Protein AF-A0A7J3A4B4-F1 (afdb_monomer_lite)

Foldseek 3Di:
DEAEEEDEDEQEPVNLVVLLVVQQVVQVVCCVVPVDGDQAYEYEYAHYDPVVVVVQVPDQAHPPRRGYYYYYPPPDDPPPCPRDPDD

Sequence (87 aa):
MILIECKRGSVNPSDFNKGIEQLENSIEKIVEEFNDPPDRAILCYEKLYHTVFWKLRYLKKLKHEVHFEAKRIGSELEIEPDYCRIC

Secondary structure (DSSP, 8-state):
-EEEEEEEEEE-HHHHHHHHHHHHHHHHHHHHHHS---SEEEEEEEEE-HHHHHHHHH--B-GGGPEEEEEETTTS----GGG-B--

Structure (mmCIF, N/CA/C/O backbone):
data_AF-A0A7J3A4B4-F1
#
_entry.id   AF-A0A7J3A4B4-F1
#
loop_
_atom_site.group_PDB
_atom_site.id
_atom_site.type_symbol
_atom_site.label_atom_id
_atom_site.label_alt_id
_atom_site.label_comp_id
_atom_site.label_asym_id
_atom_site.label_entity_id
_atom_site.label_seq_id
_atom_site.pdbx_PDB_ins_code
_atom_site.Cartn_x
_atom_site.Cartn_y
_atom_site.Cartn_z
_atom_site.occupancy
_atom_site.B_iso_or_equiv
_atom_site.auth_seq_id
_atom_site.auth_comp_id
_atom_site.auth_asym_id
_atom_site.auth_atom_id
_atom_site.pdbx_PDB_model_num
ATOM 1 N N . MET A 1 1 ? -14.938 -3.322 3.214 1.00 83.56 1 MET A N 1
ATOM 2 C CA . MET A 1 1 ? -14.521 -2.214 2.317 1.00 83.56 1 MET A CA 1
ATOM 3 C C . MET A 1 1 ? -13.124 -2.468 1.752 1.00 83.56 1 MET A C 1
ATOM 5 O O . MET A 1 1 ? -12.293 -3.028 2.455 1.00 83.56 1 MET A O 1
ATOM 9 N N . ILE A 1 2 ? -12.842 -2.057 0.507 1.00 86.81 2 ILE A N 1
ATOM 10 C CA . ILE A 1 2 ? -11.508 -2.1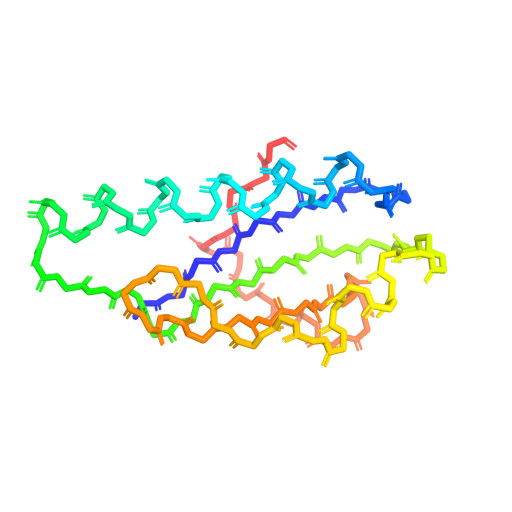81 -0.113 1.00 86.81 2 ILE A CA 1
ATOM 11 C C . ILE A 1 2 ? -11.022 -0.800 -0.555 1.00 86.81 2 ILE A C 1
ATOM 13 O O . ILE A 1 2 ? -11.756 -0.077 -1.223 1.00 86.81 2 ILE A O 1
ATOM 17 N N . LEU A 1 3 ? -9.781 -0.455 -0.208 1.00 89.38 3 LEU A N 1
ATOM 18 C CA . LEU A 1 3 ? -9.091 0.732 -0.708 1.00 89.38 3 LEU A CA 1
ATOM 19 C C . LEU A 1 3 ? -8.161 0.371 -1.858 1.00 89.38 3 LEU A C 1
ATOM 21 O O . LEU A 1 3 ? -7.441 -0.624 -1.787 1.00 89.38 3 LEU A O 1
ATOM 25 N N . ILE A 1 4 ? -8.152 1.196 -2.902 1.00 87.56 4 ILE A N 1
ATOM 26 C CA . ILE A 1 4 ? -7.324 0.983 -4.087 1.00 87.56 4 ILE A CA 1
ATOM 27 C C . ILE A 1 4 ? -6.619 2.290 -4.446 1.00 87.56 4 ILE A C 1
ATOM 29 O O . ILE A 1 4 ? -7.271 3.306 -4.672 1.00 87.56 4 ILE A O 1
ATOM 33 N N . GLU A 1 5 ? -5.293 2.235 -4.538 1.00 88.44 5 GLU A N 1
ATOM 34 C CA . GLU A 1 5 ? -4.437 3.320 -5.019 1.00 88.44 5 GLU A CA 1
ATOM 35 C C . GLU A 1 5 ? -3.708 2.851 -6.282 1.00 88.44 5 GLU A C 1
ATOM 37 O O . GLU A 1 5 ? -2.960 1.872 -6.254 1.00 88.44 5 GLU A O 1
ATOM 42 N N . CYS A 1 6 ? -3.910 3.539 -7.405 1.00 87.44 6 CYS A N 1
ATOM 43 C CA . CYS A 1 6 ? -3.332 3.153 -8.692 1.00 87.44 6 CYS A CA 1
ATOM 44 C C . CYS A 1 6 ? -2.173 4.070 -9.080 1.00 87.44 6 CYS A C 1
ATOM 46 O O . CYS A 1 6 ? -2.358 5.267 -9.278 1.00 87.44 6 CYS A O 1
ATOM 48 N N . LYS A 1 7 ? -0.986 3.496 -9.298 1.00 85.44 7 LYS A N 1
ATOM 49 C CA . LYS A 1 7 ? 0.168 4.198 -9.871 1.00 85.44 7 LYS A CA 1
ATOM 50 C C . LYS A 1 7 ? 0.440 3.707 -11.292 1.00 85.44 7 LYS A C 1
ATOM 52 O O . LYS A 1 7 ? 0.786 2.546 -11.511 1.00 85.44 7 LYS A O 1
ATOM 57 N N . ARG A 1 8 ? 0.290 4.606 -12.270 1.00 81.19 8 ARG A N 1
ATOM 58 C CA . ARG A 1 8 ? 0.629 4.338 -13.678 1.00 81.19 8 ARG A CA 1
ATOM 59 C C . ARG A 1 8 ? 2.139 4.404 -13.906 1.00 81.19 8 ARG A C 1
ATOM 61 O O . ARG A 1 8 ? 2.860 5.070 -13.166 1.00 81.19 8 ARG A O 1
ATOM 68 N N . GLY A 1 9 ? 2.617 3.735 -14.951 1.00 84.25 9 GLY A N 1
ATOM 69 C CA . GLY A 1 9 ? 4.035 3.671 -15.278 1.00 84.25 9 GLY A CA 1
ATOM 70 C C . GLY A 1 9 ? 4.838 2.754 -14.352 1.00 84.25 9 GLY A C 1
ATOM 71 O O . GLY A 1 9 ? 4.343 1.762 -13.809 1.00 84.25 9 GLY A O 1
ATOM 72 N N . SER A 1 10 ? 6.129 3.056 -14.221 1.00 86.94 10 SER A N 1
ATOM 73 C CA . SER A 1 10 ? 7.055 2.257 -13.417 1.00 86.94 10 SER A CA 1
ATOM 74 C C . SER A 1 10 ? 7.163 2.811 -12.002 1.00 86.94 10 SER A C 1
ATOM 76 O O . SER A 1 10 ? 7.784 3.849 -11.796 1.00 86.94 10 SER A O 1
ATOM 78 N N . VAL A 1 11 ? 6.626 2.079 -11.027 1.00 90.94 11 VAL A N 1
ATOM 79 C CA . VAL A 1 11 ? 6.661 2.452 -9.608 1.00 90.94 11 VAL A CA 1
ATOM 80 C C . VAL A 1 11 ? 8.081 2.299 -9.076 1.00 90.94 11 VAL A C 1
ATOM 82 O O . VAL A 1 11 ? 8.602 1.184 -8.937 1.00 90.94 11 VAL A O 1
ATOM 85 N N . ASN A 1 12 ? 8.711 3.433 -8.784 1.00 93.25 12 ASN A N 1
ATOM 86 C CA . ASN A 1 12 ? 10.008 3.492 -8.121 1.00 93.25 12 ASN A CA 1
ATOM 87 C C . ASN A 1 12 ? 9.838 3.508 -6.579 1.00 93.25 12 ASN A C 1
ATOM 89 O O . ASN A 1 12 ? 8.716 3.567 -6.072 1.00 93.25 12 ASN A O 1
ATOM 93 N N . PRO A 1 13 ? 10.928 3.449 -5.787 1.00 92.56 13 PRO A N 1
ATOM 94 C CA . PRO A 1 13 ? 10.829 3.459 -4.325 1.00 92.56 13 PRO A CA 1
ATOM 95 C C . PRO A 1 13 ? 10.134 4.680 -3.712 1.00 92.56 13 PRO A C 1
ATOM 97 O O . PRO A 1 13 ? 9.549 4.540 -2.640 1.00 92.56 13 PRO A O 1
ATOM 100 N N . SER A 1 14 ? 10.213 5.851 -4.350 1.00 92.44 14 SER A N 1
ATOM 101 C CA . SER A 1 14 ? 9.527 7.065 -3.896 1.00 92.44 14 SER A CA 1
ATOM 102 C C . SER A 1 14 ? 8.027 6.977 -4.168 1.00 92.44 14 SER A C 1
ATOM 104 O O . SER A 1 14 ? 7.241 7.218 -3.256 1.00 92.44 14 SER A O 1
ATOM 106 N N . ASP A 1 15 ? 7.635 6.553 -5.373 1.00 91.50 15 ASP A N 1
ATOM 107 C CA . ASP A 1 15 ? 6.225 6.360 -5.738 1.00 91.50 15 ASP A CA 1
ATOM 108 C C . ASP A 1 15 ? 5.559 5.316 -4.845 1.00 91.50 15 ASP A C 1
ATOM 110 O O . ASP A 1 15 ? 4.433 5.509 -4.394 1.00 91.50 15 ASP A O 1
ATOM 114 N N . PHE A 1 16 ? 6.283 4.233 -4.548 1.00 92.62 16 PHE A N 1
ATOM 115 C CA . PHE A 1 16 ? 5.836 3.203 -3.621 1.00 92.62 16 PHE A CA 1
ATOM 116 C C . PHE A 1 16 ? 5.564 3.784 -2.233 1.00 92.62 16 PHE A C 1
ATOM 118 O O . PHE A 1 16 ? 4.461 3.636 -1.722 1.00 92.62 16 PHE A O 1
ATOM 125 N N . ASN A 1 17 ? 6.540 4.484 -1.641 1.00 92.69 17 ASN A N 1
ATOM 126 C CA . ASN A 1 17 ? 6.382 5.064 -0.307 1.00 92.69 17 ASN A CA 1
ATOM 127 C C . ASN A 1 17 ? 5.201 6.051 -0.255 1.00 92.69 17 ASN A C 1
ATOM 129 O O . ASN A 1 17 ? 4.414 5.994 0.683 1.00 92.69 17 ASN A O 1
ATOM 133 N N . LYS A 1 18 ? 5.040 6.896 -1.284 1.00 93.00 18 LYS A N 1
ATOM 134 C CA . LYS A 1 18 ? 3.894 7.811 -1.396 1.00 93.00 18 LYS A CA 1
ATOM 135 C C . LYS A 1 18 ? 2.566 7.062 -1.503 1.00 93.00 18 LYS A C 1
ATOM 137 O O . LYS A 1 18 ? 1.595 7.462 -0.878 1.00 93.00 18 LYS A O 1
ATOM 142 N N . GLY A 1 19 ? 2.518 5.979 -2.280 1.00 92.50 19 GLY A N 1
ATOM 143 C CA . GLY A 1 19 ? 1.323 5.142 -2.400 1.00 92.50 19 GLY A CA 1
ATOM 144 C C . GLY A 1 19 ? 0.929 4.494 -1.071 1.00 92.50 19 GLY A C 1
ATOM 145 O O . GLY A 1 19 ? -0.245 4.501 -0.717 1.00 92.50 19 GLY A O 1
ATOM 146 N N . ILE A 1 20 ? 1.906 3.998 -0.304 1.00 94.38 20 ILE A N 1
ATOM 147 C CA . ILE A 1 20 ? 1.660 3.461 1.042 1.00 94.38 20 ILE A CA 1
ATOM 148 C C . ILE A 1 20 ? 1.134 4.550 1.981 1.00 94.38 20 ILE A C 1
ATOM 150 O O . ILE A 1 20 ? 0.109 4.347 2.620 1.00 94.38 20 ILE A O 1
ATOM 154 N N . GLU A 1 21 ? 1.780 5.715 2.016 1.00 94.69 21 GLU A N 1
ATOM 155 C CA . GLU A 1 21 ? 1.352 6.849 2.844 1.00 94.69 21 GLU A CA 1
ATOM 156 C C . GLU A 1 21 ? -0.084 7.291 2.515 1.00 94.69 21 GLU A C 1
ATOM 158 O O . GLU A 1 21 ? -0.890 7.535 3.409 1.00 94.69 21 GLU A O 1
ATOM 163 N N . GLN A 1 22 ? -0.444 7.347 1.231 1.00 93.50 22 GLN A N 1
ATOM 164 C CA . GLN A 1 22 ? -1.801 7.693 0.798 1.00 93.50 22 GLN A CA 1
ATOM 165 C C . GLN A 1 22 ? -2.846 6.662 1.237 1.00 93.50 22 GLN A C 1
ATOM 167 O O . GLN A 1 22 ? -3.934 7.048 1.679 1.00 93.50 22 GLN A O 1
ATOM 172 N N . LEU A 1 23 ? -2.522 5.369 1.141 1.00 94.31 23 LEU A N 1
ATOM 173 C CA . LEU A 1 23 ? -3.390 4.299 1.630 1.00 94.31 23 LEU A CA 1
ATOM 174 C C . LEU A 1 23 ? -3.562 4.392 3.150 1.00 94.31 23 LEU A C 1
ATOM 176 O O . LEU A 1 23 ? -4.691 4.367 3.627 1.00 94.31 23 LEU A O 1
ATOM 180 N N . GLU A 1 24 ? -2.478 4.575 3.904 1.00 95.25 24 GLU A N 1
ATOM 181 C CA . GLU A 1 24 ? -2.525 4.704 5.365 1.00 95.25 24 GLU A CA 1
ATOM 182 C C . GLU A 1 24 ? -3.323 5.922 5.830 1.00 95.25 24 GLU A C 1
ATOM 184 O O . GLU A 1 24 ? -4.177 5.788 6.703 1.00 95.25 24 GLU A O 1
ATOM 189 N N . ASN A 1 25 ? -3.126 7.081 5.200 1.00 95.38 25 ASN A N 1
ATOM 190 C CA . ASN A 1 25 ? -3.907 8.282 5.499 1.00 95.38 25 ASN A CA 1
ATOM 191 C C . ASN A 1 25 ? -5.402 8.090 5.191 1.00 95.38 25 ASN A C 1
ATOM 193 O O . ASN A 1 25 ? -6.259 8.668 5.855 1.00 95.38 25 ASN A O 1
ATOM 197 N N . SER A 1 26 ? -5.731 7.301 4.164 1.00 93.50 26 SER A N 1
ATOM 198 C CA . SER A 1 26 ? -7.125 6.987 3.826 1.00 93.50 26 SER A CA 1
ATOM 199 C C . SER A 1 26 ? -7.745 6.017 4.832 1.00 93.50 26 SER A C 1
ATOM 201 O O . SER A 1 26 ? -8.903 6.196 5.201 1.00 93.50 26 SER A O 1
ATOM 203 N N . ILE A 1 27 ? -6.974 5.033 5.306 1.00 94.38 27 ILE A N 1
ATOM 204 C CA . ILE A 1 27 ? -7.383 4.131 6.390 1.00 94.38 27 ILE A CA 1
ATOM 205 C C . ILE A 1 27 ? -7.675 4.937 7.658 1.00 94.38 27 ILE A C 1
ATOM 207 O O . ILE A 1 27 ? -8.739 4.756 8.239 1.00 94.38 27 ILE A O 1
ATOM 211 N N . GLU A 1 28 ? -6.773 5.835 8.066 1.00 95.94 28 GLU A N 1
ATOM 212 C CA . GLU A 1 28 ? -6.961 6.650 9.275 1.00 95.94 28 GLU A CA 1
ATOM 213 C C . GLU A 1 28 ? -8.245 7.472 9.204 1.00 95.94 28 GLU A C 1
ATOM 215 O O . GLU A 1 28 ? -9.063 7.385 10.112 1.00 95.94 28 GLU A O 1
ATOM 220 N N . LYS A 1 29 ? -8.490 8.172 8.090 1.00 94.75 29 LYS A N 1
ATOM 221 C CA . LYS A 1 29 ? -9.727 8.948 7.908 1.00 94.75 29 LYS A CA 1
ATOM 222 C C . LYS A 1 29 ? -10.983 8.092 8.009 1.00 94.75 29 LYS A C 1
ATOM 224 O O . LYS A 1 29 ? -11.945 8.478 8.658 1.00 94.75 29 LYS A O 1
ATOM 229 N N . ILE A 1 30 ? -10.971 6.918 7.383 1.00 92.38 30 ILE A N 1
ATOM 230 C CA . ILE A 1 30 ? -12.087 5.975 7.460 1.00 92.38 30 ILE A CA 1
ATOM 231 C C . ILE A 1 30 ? -12.336 5.535 8.907 1.00 92.38 30 ILE A C 1
ATOM 233 O O . ILE A 1 30 ? -13.479 5.495 9.354 1.00 92.38 30 ILE A O 1
ATOM 237 N N . VAL A 1 31 ? -11.277 5.196 9.640 1.00 93.75 31 VAL A N 1
ATOM 238 C CA . VAL A 1 31 ? -11.404 4.745 11.027 1.00 93.75 31 VAL A CA 1
ATOM 239 C C . VAL A 1 31 ? -11.868 5.890 11.926 1.00 93.75 31 VAL A C 1
ATOM 241 O O . VAL A 1 31 ? -12.708 5.670 12.790 1.00 93.75 31 VAL A O 1
ATOM 244 N N . GLU A 1 32 ? -11.389 7.112 11.711 1.00 95.88 32 GLU A N 1
ATOM 245 C CA . GLU A 1 32 ? -11.837 8.296 12.450 1.00 95.88 32 GLU A CA 1
ATOM 246 C C . GLU A 1 32 ? -13.317 8.622 12.196 1.00 95.88 32 GLU A C 1
ATOM 248 O O . GLU A 1 32 ? -14.041 8.950 13.135 1.00 95.88 32 GLU A O 1
ATOM 253 N N . GLU A 1 33 ? -13.781 8.518 10.947 1.00 95.56 33 GLU A N 1
ATOM 254 C CA . GLU A 1 33 ? -15.153 8.875 10.562 1.00 95.56 33 GLU A CA 1
ATOM 255 C C . GLU A 1 33 ? -16.175 7.770 10.871 1.00 95.56 33 GLU A C 1
ATOM 257 O O . GLU A 1 33 ? -17.305 8.067 11.266 1.00 95.56 33 GLU A O 1
ATOM 262 N N . PHE A 1 34 ? -15.798 6.500 10.702 1.00 93.69 34 PHE A N 1
ATOM 263 C CA . PHE A 1 34 ? -16.731 5.366 10.734 1.00 93.69 34 PHE A CA 1
ATOM 264 C C . PHE A 1 34 ? -16.412 4.324 11.811 1.00 93.69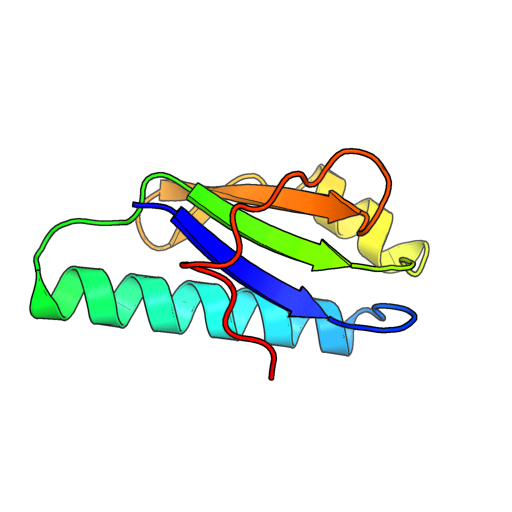 34 PHE A C 1
ATOM 266 O O . PHE A 1 34 ? -17.232 3.440 12.052 1.00 93.69 34 PHE A O 1
ATOM 273 N N . ASN A 1 35 ? -15.249 4.414 12.467 1.00 93.00 35 ASN A N 1
ATOM 274 C CA . ASN A 1 35 ? -14.738 3.411 13.410 1.00 93.00 35 ASN A CA 1
ATOM 275 C C . ASN A 1 35 ? -14.730 1.980 12.828 1.00 93.00 35 ASN A C 1
ATOM 277 O O . ASN A 1 35 ? -14.893 1.002 13.558 1.00 93.00 35 ASN A O 1
ATOM 281 N N . ASP A 1 36 ? -14.545 1.869 11.508 1.00 91.62 36 ASP A N 1
ATOM 282 C CA . ASP A 1 36 ? -14.580 0.614 10.754 1.00 91.62 36 ASP A CA 1
ATOM 283 C C . ASP A 1 36 ? -13.434 0.578 9.723 1.00 91.62 36 ASP A C 1
ATOM 285 O O . ASP A 1 36 ? -13.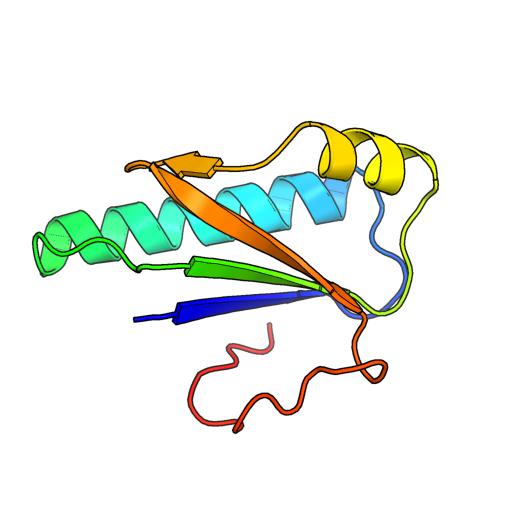528 1.222 8.674 1.00 91.62 36 ASP A O 1
ATOM 289 N N . PRO A 1 37 ? -12.305 -0.099 10.013 1.00 91.38 37 PRO A N 1
ATOM 290 C CA . PRO A 1 37 ? -11.176 -0.161 9.092 1.00 91.38 37 PRO A CA 1
ATOM 291 C C . PRO A 1 37 ? -11.525 -0.966 7.827 1.00 91.38 37 PRO A C 1
ATOM 293 O O . PRO A 1 37 ? -12.253 -1.955 7.892 1.00 91.38 37 PRO A O 1
ATOM 296 N N . PRO A 1 38 ? -10.968 -0.610 6.655 1.00 90.94 38 PRO A N 1
ATOM 297 C CA . PRO A 1 38 ? -11.155 -1.408 5.451 1.00 90.94 38 PRO A CA 1
ATOM 298 C C . PRO A 1 38 ? -10.505 -2.788 5.605 1.00 90.94 38 PRO A C 1
ATOM 300 O O . PRO A 1 38 ? -9.452 -2.929 6.216 1.00 90.94 38 PRO A O 1
ATOM 303 N N . ASP A 1 39 ? -11.075 -3.808 4.968 1.00 90.25 39 ASP A N 1
ATOM 304 C CA . ASP A 1 39 ? -10.531 -5.169 5.016 1.00 90.25 39 ASP A CA 1
ATOM 305 C C . ASP A 1 39 ? -9.170 -5.252 4.313 1.00 90.25 39 ASP A C 1
ATOM 307 O O . ASP A 1 39 ? -8.272 -5.998 4.713 1.00 90.25 39 ASP A O 1
ATOM 311 N N . ARG A 1 40 ? -9.040 -4.504 3.210 1.00 91.94 40 ARG A N 1
ATOM 312 C CA . ARG A 1 40 ? -7.899 -4.563 2.296 1.00 91.94 40 ARG A CA 1
ATOM 313 C C . ARG A 1 40 ? -7.532 -3.195 1.742 1.00 91.94 40 ARG A C 1
ATOM 315 O O . ARG A 1 40 ? -8.402 -2.377 1.445 1.00 91.94 40 ARG A O 1
ATOM 322 N N . ALA A 1 41 ? -6.239 -3.011 1.513 1.00 94.19 41 ALA A N 1
ATOM 323 C CA . ALA A 1 41 ? -5.648 -1.889 0.806 1.00 94.19 41 ALA A CA 1
ATOM 324 C C . ALA A 1 41 ? -4.757 -2.414 -0.327 1.00 94.19 41 ALA A C 1
ATOM 326 O O . ALA A 1 41 ? -3.857 -3.225 -0.101 1.00 94.19 41 ALA A O 1
ATOM 327 N N . ILE A 1 42 ? -5.017 -1.960 -1.550 1.00 91.94 42 ILE A N 1
ATOM 328 C CA . ILE A 1 42 ? -4.371 -2.453 -2.764 1.00 91.94 42 ILE A CA 1
ATOM 329 C C . ILE A 1 42 ? -3.586 -1.321 -3.421 1.00 91.94 42 ILE A C 1
ATOM 331 O O . ILE A 1 42 ? -4.156 -0.293 -3.780 1.00 91.94 42 ILE A O 1
ATOM 335 N N . LEU A 1 43 ? -2.288 -1.537 -3.642 1.00 91.38 43 LEU A N 1
ATOM 336 C CA . LEU A 1 43 ? -1.485 -0.710 -4.542 1.00 91.38 43 LEU A CA 1
ATOM 337 C C . LEU A 1 43 ? -1.448 -1.350 -5.934 1.00 91.38 43 LEU A C 1
ATOM 339 O O . LEU A 1 43 ? -0.802 -2.380 -6.147 1.00 91.38 43 LEU A O 1
ATOM 343 N N . CYS A 1 44 ? -2.107 -0.727 -6.901 1.00 89.81 44 CYS A N 1
ATOM 344 C CA . CYS A 1 44 ? -2.094 -1.167 -8.289 1.00 89.81 44 CYS A CA 1
ATOM 345 C C . CYS A 1 44 ? -0.938 -0.514 -9.057 1.00 89.81 44 CYS A C 1
ATOM 347 O O . CYS A 1 44 ? -0.708 0.690 -8.935 1.00 89.81 44 CYS A O 1
ATOM 349 N N . TYR A 1 45 ? -0.224 -1.286 -9.877 1.00 88.62 45 TYR A N 1
ATOM 350 C CA . TYR A 1 45 ? 0.950 -0.815 -10.622 1.00 88.62 45 TYR A CA 1
ATOM 351 C C . TYR A 1 45 ? 1.040 -1.412 -12.030 1.00 88.62 45 TYR A C 1
ATOM 353 O O . TYR A 1 45 ? 0.609 -2.535 -12.255 1.00 88.62 45 TYR A O 1
ATOM 361 N N . GLU A 1 46 ? 1.669 -0.736 -12.993 1.00 87.25 46 GLU A N 1
ATOM 362 C CA . GLU A 1 46 ? 1.939 -1.344 -14.314 1.00 87.25 46 GLU A CA 1
ATOM 363 C C . GLU A 1 46 ? 3.278 -2.096 -14.336 1.00 87.25 46 GLU A C 1
ATOM 365 O O . GLU A 1 46 ? 3.373 -3.230 -14.827 1.00 87.25 46 GLU A O 1
ATOM 370 N N . LYS A 1 47 ? 4.324 -1.465 -13.784 1.00 88.12 47 LYS A N 1
ATOM 371 C CA . LYS A 1 47 ? 5.685 -2.006 -13.655 1.00 88.12 47 LYS A CA 1
ATOM 372 C C . LYS A 1 47 ? 6.273 -1.649 -12.289 1.00 88.12 47 LYS A C 1
ATOM 374 O O . LYS A 1 47 ? 5.970 -0.595 -11.740 1.00 88.12 47 LYS A O 1
ATOM 379 N N . LEU A 1 48 ? 7.159 -2.499 -11.771 1.00 89.88 48 LEU A N 1
ATOM 380 C CA . LEU A 1 48 ? 7.893 -2.255 -10.526 1.00 89.88 48 LEU A CA 1
ATOM 381 C C . LEU A 1 48 ? 9.388 -2.167 -10.785 1.00 89.88 48 LEU A C 1
ATOM 383 O O . LEU A 1 48 ? 9.947 -2.963 -11.542 1.00 89.88 48 LEU A O 1
ATOM 387 N N . TYR A 1 49 ? 10.052 -1.268 -10.067 1.00 90.75 49 TYR A N 1
ATOM 388 C CA . TYR A 1 49 ? 11.496 -1.356 -9.900 1.00 90.75 49 TYR A CA 1
ATOM 389 C C . TYR A 1 49 ? 11.846 -2.570 -9.032 1.00 90.75 49 T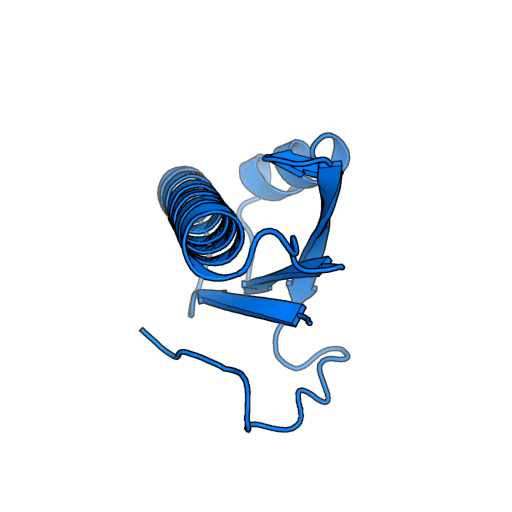YR A C 1
ATOM 391 O O . TYR A 1 49 ? 11.144 -2.889 -8.071 1.00 90.75 49 TYR A O 1
ATOM 399 N N . HIS A 1 50 ? 12.974 -3.221 -9.323 1.00 88.06 50 HIS A N 1
ATOM 400 C CA . HIS A 1 50 ? 13.435 -4.398 -8.576 1.00 88.06 50 HIS A CA 1
ATOM 401 C C . HIS A 1 50 ? 13.542 -4.129 -7.065 1.00 88.06 50 HIS A C 1
ATOM 403 O O . HIS A 1 50 ? 13.179 -4.965 -6.246 1.00 88.06 50 HIS A O 1
ATOM 409 N N . THR A 1 51 ? 13.963 -2.926 -6.675 1.00 89.25 51 THR A N 1
ATOM 410 C CA . THR A 1 51 ? 14.022 -2.494 -5.271 1.00 89.25 51 THR A CA 1
ATOM 411 C C . THR A 1 51 ? 12.650 -2.435 -4.594 1.00 89.25 51 THR A C 1
ATOM 413 O O . THR A 1 51 ? 12.548 -2.724 -3.405 1.00 89.25 51 THR A O 1
ATOM 416 N N . VAL A 1 52 ? 11.587 -2.105 -5.333 1.00 90.31 52 VAL A N 1
ATOM 417 C CA . VAL A 1 52 ? 10.206 -2.103 -4.822 1.00 90.31 52 VAL A CA 1
ATOM 418 C C . VAL A 1 52 ? 9.688 -3.526 -4.660 1.00 90.31 52 VAL A C 1
ATOM 420 O O . VAL A 1 52 ? 9.063 -3.828 -3.649 1.00 90.31 52 VAL A O 1
ATOM 423 N N . PHE A 1 53 ? 10.016 -4.425 -5.591 1.00 87.81 53 PHE A N 1
ATOM 424 C CA . PHE A 1 53 ? 9.656 -5.842 -5.480 1.00 87.81 53 PHE A CA 1
ATOM 425 C C . PHE A 1 53 ? 10.136 -6.461 -4.157 1.00 87.81 53 PHE A C 1
ATOM 427 O O . PHE A 1 53 ? 9.382 -7.166 -3.488 1.00 87.81 53 PHE A O 1
ATOM 434 N N . TRP A 1 54 ? 11.359 -6.134 -3.721 1.00 85.75 54 TRP A N 1
ATOM 435 C CA . TRP A 1 54 ? 11.856 -6.579 -2.417 1.00 85.75 54 TRP A CA 1
ATOM 436 C C . TRP A 1 54 ? 11.054 -6.006 -1.253 1.00 85.75 54 TRP A C 1
ATOM 438 O O . TRP A 1 54 ? 10.715 -6.756 -0.345 1.00 85.75 54 TRP A O 1
ATOM 448 N N . LYS A 1 55 ? 10.694 -4.717 -1.286 1.00 87.25 55 LYS A N 1
ATOM 449 C CA . LYS A 1 55 ? 9.858 -4.103 -0.239 1.00 87.25 55 LYS A CA 1
ATOM 450 C C . LYS A 1 55 ? 8.494 -4.788 -0.118 1.00 87.25 55 LYS A C 1
ATOM 452 O O . LYS A 1 55 ? 8.058 -5.076 0.994 1.00 87.25 55 LYS A O 1
ATOM 457 N N . LEU A 1 56 ? 7.861 -5.108 -1.249 1.00 86.94 56 LEU A N 1
ATOM 458 C CA . LEU A 1 56 ? 6.566 -5.795 -1.286 1.00 86.94 56 LEU A CA 1
ATOM 459 C C . LEU A 1 56 ? 6.593 -7.165 -0.612 1.00 86.94 56 LEU A C 1
ATOM 461 O O . LEU A 1 56 ? 5.617 -7.563 0.010 1.00 86.94 56 LEU A O 1
ATOM 465 N N . ARG A 1 57 ? 7.717 -7.884 -0.691 1.00 83.50 57 ARG A N 1
ATOM 466 C CA . ARG A 1 57 ? 7.845 -9.206 -0.066 1.00 83.50 57 ARG A CA 1
ATOM 467 C C . ARG A 1 57 ? 7.695 -9.162 1.460 1.00 83.50 57 ARG A C 1
ATOM 469 O O . ARG A 1 57 ? 7.305 -10.165 2.060 1.00 83.50 57 ARG A O 1
ATOM 476 N N . TYR A 1 58 ? 8.028 -8.030 2.077 1.00 85.25 58 TYR A N 1
ATOM 477 C CA . TYR A 1 58 ? 8.045 -7.876 3.532 1.00 85.25 58 TYR A CA 1
ATOM 478 C C . TYR A 1 58 ? 6.837 -7.107 4.075 1.00 85.25 58 TYR A C 1
ATOM 480 O O . TYR A 1 58 ? 6.471 -7.314 5.230 1.00 85.25 58 TYR A O 1
ATOM 488 N N . LEU A 1 59 ? 6.192 -6.262 3.266 1.00 88.44 59 LEU A N 1
ATOM 489 C CA . LEU A 1 59 ? 5.020 -5.497 3.689 1.00 88.44 59 LEU A CA 1
ATOM 490 C C . LEU A 1 59 ? 3.734 -6.301 3.463 1.00 88.44 59 LEU A C 1
ATOM 492 O O . LEU A 1 59 ? 3.349 -6.544 2.325 1.00 88.44 59 LEU A O 1
ATOM 496 N N . LYS A 1 60 ? 3.068 -6.711 4.550 1.00 87.69 60 LYS A N 1
ATOM 497 C CA . LYS A 1 60 ? 1.821 -7.506 4.497 1.00 87.69 60 LYS A CA 1
ATOM 498 C C . LYS A 1 60 ? 0.602 -6.817 5.106 1.00 87.69 60 LYS A C 1
ATOM 500 O O . LYS A 1 60 ? -0.526 -7.241 4.852 1.00 87.69 60 LYS A O 1
ATOM 505 N N . LYS A 1 61 ? 0.829 -5.813 5.950 1.00 91.94 61 LYS A N 1
ATOM 506 C CA . LYS A 1 61 ? -0.212 -5.070 6.657 1.00 91.94 61 LYS A CA 1
ATOM 507 C C . LYS A 1 61 ? 0.136 -3.588 6.688 1.00 91.94 61 LYS A C 1
ATOM 509 O O . LYS A 1 61 ? 1.321 -3.253 6.722 1.00 91.94 61 LYS A O 1
ATOM 514 N N . LEU A 1 62 ? -0.894 -2.752 6.675 1.00 93.50 62 LEU A N 1
ATOM 515 C CA . LEU A 1 62 ? -0.822 -1.315 6.937 1.00 93.50 62 LEU A CA 1
ATOM 516 C C . LEU A 1 62 ? -1.359 -1.012 8.346 1.00 93.50 62 LEU A C 1
ATOM 518 O O . LEU A 1 62 ? -1.654 -1.932 9.118 1.00 93.50 62 LEU A O 1
ATOM 522 N N . LYS A 1 63 ? -1.490 0.277 8.685 1.00 92.62 63 LYS A N 1
ATOM 523 C CA . LYS A 1 63 ? -2.167 0.739 9.910 1.00 92.62 63 LYS A CA 1
ATOM 524 C C . LYS A 1 63 ? -3.512 0.036 10.127 1.00 92.62 63 LYS A C 1
ATOM 526 O O . LYS A 1 63 ? -4.184 -0.352 9.176 1.00 92.62 63 LYS A O 1
ATOM 531 N N . HIS A 1 64 ? -3.901 -0.104 11.396 1.00 94.44 64 HIS A N 1
ATOM 532 C CA . HIS A 1 64 ? -5.123 -0.803 11.822 1.00 94.44 64 HIS A CA 1
ATOM 533 C C . HIS A 1 64 ? -5.200 -2.269 11.360 1.00 94.44 64 HIS A C 1
ATOM 535 O O . HIS A 1 64 ? -6.285 -2.809 11.183 1.00 94.44 64 HIS A O 1
ATOM 541 N N . GLU A 1 65 ? -4.042 -2.916 11.171 1.00 93.81 65 GLU A N 1
ATOM 542 C CA . GLU A 1 65 ? -3.913 -4.315 10.736 1.00 93.81 65 GLU A CA 1
ATOM 543 C C . GLU A 1 65 ? -4.553 -4.624 9.367 1.00 93.81 65 GLU A C 1
ATOM 545 O O . GLU A 1 65 ? -4.737 -5.796 9.024 1.00 93.81 65 GLU A O 1
ATOM 550 N N . VAL A 1 66 ? -4.835 -3.591 8.563 1.00 94.06 66 VAL A N 1
ATOM 551 C CA . VAL A 1 66 ? -5.438 -3.713 7.229 1.00 94.06 66 VAL A CA 1
ATOM 552 C C . VAL A 1 66 ? -4.523 -4.518 6.314 1.00 94.06 66 VAL A C 1
ATOM 554 O O . VAL A 1 66 ? -3.324 -4.240 6.217 1.00 94.06 66 VAL A O 1
ATOM 557 N N . HIS A 1 67 ? -5.076 -5.511 5.615 1.00 94.25 67 HIS A N 1
ATOM 558 C CA . HIS A 1 67 ? -4.287 -6.356 4.727 1.00 94.25 67 HIS A CA 1
ATOM 559 C C . HIS A 1 67 ? -3.807 -5.574 3.501 1.00 94.25 67 HIS A C 1
ATOM 561 O O . HIS A 1 67 ? -4.597 -4.914 2.825 1.00 94.25 67 HIS A O 1
ATOM 567 N N . PHE A 1 68 ? -2.510 -5.665 3.210 1.00 94.38 68 PHE A N 1
ATOM 568 C CA . PHE A 1 68 ? -1.898 -4.992 2.074 1.00 94.38 68 PHE A CA 1
ATOM 569 C C . PHE A 1 68 ? -1.625 -5.963 0.931 1.00 94.38 68 PHE A C 1
ATOM 571 O O . PHE A 1 68 ? -0.981 -6.996 1.124 1.00 94.38 68 PHE A O 1
ATOM 578 N N . GLU A 1 69 ? -2.028 -5.572 -0.273 1.00 91.62 69 GLU A N 1
ATOM 579 C CA . GLU A 1 69 ? -1.708 -6.280 -1.506 1.00 91.62 69 GLU A CA 1
ATOM 580 C C . GLU A 1 69 ? -1.147 -5.303 -2.541 1.00 91.62 69 GLU A C 1
ATOM 582 O O . GLU A 1 69 ? -1.551 -4.144 -2.627 1.00 91.62 69 GLU A O 1
ATOM 587 N N . ALA A 1 70 ? -0.238 -5.783 -3.384 1.00 90.00 70 ALA A N 1
ATOM 588 C CA . ALA A 1 70 ? 0.172 -5.053 -4.572 1.00 90.00 70 ALA A CA 1
ATOM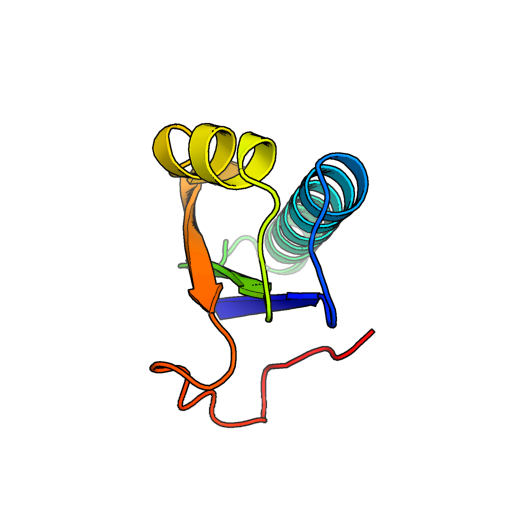 589 C C . ALA A 1 70 ? -0.181 -5.877 -5.803 1.00 90.00 70 ALA A C 1
ATOM 591 O O . ALA A 1 70 ? 0.179 -7.052 -5.890 1.00 90.00 70 ALA A O 1
ATOM 592 N N . LYS A 1 71 ? -0.883 -5.263 -6.754 1.00 89.19 71 LYS A N 1
ATOM 593 C CA . LYS A 1 71 ? -1.406 -5.959 -7.930 1.00 89.19 71 LYS A CA 1
ATOM 594 C C . LYS A 1 71 ? -1.005 -5.267 -9.219 1.00 89.19 71 LYS A C 1
ATOM 596 O O . LYS A 1 71 ? -1.027 -4.044 -9.331 1.00 89.19 71 LYS A O 1
ATOM 601 N N . ARG A 1 72 ? -0.651 -6.067 -10.222 1.00 86.94 72 ARG A N 1
ATOM 602 C CA . ARG A 1 72 ? -0.288 -5.540 -11.531 1.00 86.94 72 ARG A CA 1
ATOM 603 C C . ARG A 1 72 ? -1.544 -5.238 -12.351 1.00 86.94 72 ARG A C 1
ATOM 605 O O . ARG A 1 72 ? -2.410 -6.092 -12.525 1.00 86.94 72 ARG A O 1
ATOM 612 N N . ILE A 1 73 ? -1.621 -4.025 -12.883 1.00 84.06 73 ILE A N 1
ATOM 613 C CA . ILE A 1 73 ? -2.680 -3.582 -13.788 1.00 84.06 73 ILE A CA 1
ATOM 614 C C . ILE A 1 73 ? -2.645 -4.463 -15.041 1.00 84.06 73 ILE A C 1
ATOM 616 O O . ILE A 1 73 ? -1.595 -4.643 -15.662 1.00 84.06 73 ILE A O 1
ATOM 620 N N . GLY A 1 74 ? -3.799 -5.029 -15.390 1.00 70.56 74 GLY A N 1
ATOM 621 C CA . GLY A 1 74 ? -3.976 -5.859 -16.581 1.00 70.56 74 GLY A CA 1
ATOM 622 C C . GLY A 1 74 ? -3.524 -7.316 -16.461 1.00 70.56 74 GLY A C 1
ATOM 623 O O . GLY A 1 74 ? -3.671 -8.036 -17.442 1.00 70.56 74 GLY A O 1
ATOM 624 N N . SER A 1 75 ? -2.993 -7.778 -15.317 1.00 62.19 75 SER A N 1
ATOM 625 C CA . SER A 1 75 ? -2.725 -9.215 -15.143 1.00 62.19 75 SER A CA 1
ATOM 626 C C . SER A 1 75 ? -3.918 -9.971 -14.563 1.00 62.19 75 SER A C 1
ATOM 628 O O . SER A 1 75 ? -4.206 -11.047 -15.058 1.00 62.19 75 SER A O 1
ATOM 630 N N . GLU A 1 76 ? -4.615 -9.430 -13.554 1.00 50.81 76 GLU A N 1
ATOM 631 C CA . GLU A 1 76 ? -5.716 -10.129 -12.841 1.00 50.81 76 GLU A CA 1
ATOM 632 C C . GLU A 1 76 ? -6.677 -9.161 -12.108 1.00 50.81 76 GLU A C 1
ATOM 634 O O . GLU A 1 76 ? -7.402 -9.542 -11.191 1.00 50.81 76 GLU A O 1
ATOM 639 N N . LEU A 1 77 ? -6.646 -7.868 -12.443 1.00 53.47 77 LEU A N 1
ATOM 640 C CA . LEU A 1 77 ? -7.479 -6.847 -11.802 1.00 53.47 77 LEU A CA 1
ATOM 641 C C . LEU A 1 77 ? -8.756 -6.620 -12.622 1.00 53.47 77 LEU A C 1
ATOM 643 O O . LEU A 1 77 ? -8.849 -5.647 -13.365 1.00 53.47 77 LEU A O 1
ATOM 647 N N . GLU A 1 78 ? -9.750 -7.495 -12.456 1.00 46.94 78 GLU A N 1
ATOM 648 C CA . GLU A 1 78 ? -11.159 -7.120 -12.650 1.00 46.94 78 GLU A CA 1
ATOM 649 C C . GLU A 1 78 ? -11.567 -6.238 -11.459 1.00 46.94 78 GLU A C 1
ATOM 651 O O . GLU A 1 78 ? -12.240 -6.666 -10.526 1.00 46.94 78 GLU A O 1
ATOM 656 N N . ILE A 1 79 ? -11.043 -5.010 -11.416 1.00 52.72 79 ILE A N 1
ATOM 657 C CA . ILE A 1 79 ? -11.560 -3.994 -10.499 1.00 52.72 79 ILE A CA 1
ATOM 658 C C . ILE A 1 79 ? -12.868 -3.546 -11.130 1.00 52.72 79 ILE A C 1
ATOM 660 O O . ILE A 1 79 ? -12.835 -2.835 -12.137 1.00 52.72 79 ILE A O 1
ATOM 664 N N . GLU A 1 80 ? -14.007 -3.959 -10.576 1.00 45.28 80 GLU A N 1
ATOM 665 C CA . GLU A 1 80 ? -15.246 -3.237 -10.855 1.00 45.28 80 GLU A CA 1
ATOM 666 C C . GLU A 1 80 ? -14.981 -1.751 -10.542 1.00 45.28 80 GLU A C 1
ATOM 668 O O . GLU A 1 80 ? -14.530 -1.427 -9.437 1.00 45.28 80 GLU A O 1
ATOM 673 N N . PRO A 1 81 ? -15.130 -0.851 -11.529 1.00 44.59 81 PRO A N 1
ATOM 674 C CA . PRO A 1 81 ? -14.522 0.481 -11.516 1.00 44.59 81 PRO A CA 1
ATOM 675 C C . PRO A 1 81 ? -15.031 1.421 -10.411 1.00 44.59 81 PRO A C 1
ATOM 677 O O . PRO A 1 81 ? -14.475 2.507 -10.249 1.00 44.59 81 PRO A O 1
ATOM 680 N N . ASP A 1 82 ? -16.020 1.011 -9.618 1.00 40.91 82 ASP A N 1
ATOM 681 C CA . ASP A 1 82 ? -16.703 1.852 -8.633 1.00 40.91 82 ASP A CA 1
ATOM 682 C C . ASP A 1 82 ? -15.827 2.297 -7.445 1.00 40.91 82 ASP A C 1
ATOM 684 O O . ASP A 1 82 ? -16.188 3.239 -6.741 1.00 40.91 82 ASP A O 1
ATOM 688 N N . TYR A 1 83 ? -14.645 1.698 -7.236 1.00 46.75 83 TYR A N 1
ATOM 689 C CA . TYR A 1 83 ? -13.773 2.004 -6.084 1.00 46.75 83 TYR A CA 1
ATOM 690 C C . TYR A 1 83 ? -12.362 2.497 -6.443 1.00 46.75 83 TYR A C 1
ATOM 692 O O . TYR A 1 83 ? -11.512 2.655 -5.564 1.00 46.75 83 TYR A O 1
ATOM 700 N N . CYS A 1 84 ? -12.081 2.765 -7.720 1.00 45.84 84 CYS A N 1
ATOM 701 C CA . CYS A 1 84 ? -10.755 3.202 -8.153 1.00 45.84 84 CYS A CA 1
ATOM 702 C C . CYS A 1 84 ? -10.640 4.738 -8.152 1.00 45.84 84 CYS A C 1
ATOM 704 O O . CYS A 1 84 ? -11.042 5.397 -9.111 1.00 45.84 84 CYS A O 1
ATOM 706 N N . ARG A 1 85 ? -10.016 5.333 -7.124 1.00 44.91 85 ARG A N 1
ATOM 707 C CA . ARG A 1 85 ? -9.530 6.723 -7.217 1.00 44.91 85 ARG A CA 1
ATOM 708 C C . ARG A 1 85 ? -8.279 6.746 -8.096 1.00 44.91 85 ARG A C 1
ATOM 710 O O . ARG A 1 85 ? -7.177 6.448 -7.651 1.00 44.91 85 ARG A O 1
ATOM 717 N N . ILE A 1 86 ? -8.462 7.060 -9.375 1.00 42.28 86 ILE A N 1
ATOM 718 C CA . ILE A 1 86 ? -7.355 7.374 -10.283 1.00 42.28 86 ILE A CA 1
ATOM 719 C C . ILE A 1 86 ? -6.887 8.794 -9.936 1.00 42.28 86 ILE A C 1
ATOM 721 O O . ILE A 1 86 ? -7.656 9.737 -10.117 1.00 42.28 86 ILE A O 1
ATOM 725 N N . CYS A 1 87 ? -5.664 8.931 -9.418 1.00 41.91 87 CYS A N 1
ATOM 726 C CA . CYS A 1 87 ? -4.986 10.218 -9.233 1.00 41.91 87 CYS A CA 1
ATOM 727 C C . CYS A 1 87 ? -4.025 10.492 -10.395 1.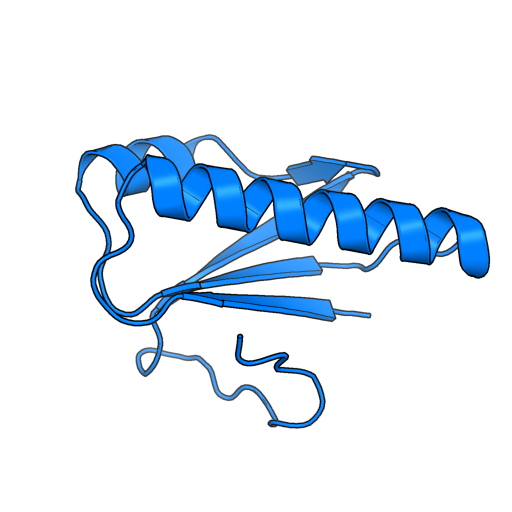00 41.91 87 CYS A C 1
ATOM 729 O O . CYS A 1 87 ? -3.330 9.538 -10.821 1.00 41.91 87 CYS A O 1
#

Radius of gyration: 12.48 Å; chains: 1; bounding box: 31×20×30 Å

pLDDT: mean 84.04, std 15.9, range [40.91, 95.94]